Protein AF-A0A5B9D6V1-F1 (afdb_monomer_lite)

Structure (mmCIF, N/CA/C/O backbone):
data_AF-A0A5B9D6V1-F1
#
_entry.id   AF-A0A5B9D6V1-F1
#
loop_
_atom_site.group_PDB
_atom_site.id
_atom_site.type_symbol
_atom_site.label_atom_id
_atom_site.label_alt_id
_atom_site.label_comp_id
_atom_site.label_asym_id
_atom_site.label_entity_id
_atom_site.label_seq_id
_atom_site.pdbx_PDB_ins_code
_atom_site.Cartn_x
_atom_site.Cartn_y
_atom_site.Cartn_z
_atom_site.occupancy
_atom_site.B_iso_or_equiv
_atom_site.auth_seq_id
_atom_site.auth_comp_id
_atom_site.auth_asym_id
_atom_site.auth_atom_id
_atom_site.pdbx_PDB_model_num
ATOM 1 N N . MET A 1 1 ? -38.803 28.429 -15.682 1.00 44.88 1 MET A N 1
ATOM 2 C CA . MET A 1 1 ? -37.805 27.791 -14.798 1.00 44.88 1 MET A CA 1
ATOM 3 C C . MET A 1 1 ? -36.659 28.766 -14.611 1.00 44.88 1 MET A C 1
ATOM 5 O O . MET A 1 1 ? -35.844 28.904 -15.513 1.00 44.88 1 MET A O 1
ATOM 9 N N . SER A 1 2 ? -36.660 29.504 -13.502 1.00 47.84 2 SER A N 1
ATOM 10 C CA . SER A 1 2 ? -35.709 30.592 -13.256 1.00 47.84 2 SER A CA 1
ATOM 11 C C . SER A 1 2 ? -34.898 30.270 -12.010 1.00 47.84 2 SER A C 1
ATOM 13 O O . SER A 1 2 ? -35.456 30.008 -10.954 1.00 47.84 2 SER A O 1
ATOM 15 N N . LEU A 1 3 ? -33.582 30.219 -12.197 1.00 57.44 3 LEU A N 1
ATOM 16 C CA . LEU A 1 3 ? -32.572 29.837 -11.219 1.00 57.44 3 LEU A CA 1
ATOM 17 C C . LEU A 1 3 ? -32.383 30.941 -10.170 1.00 57.44 3 LEU A C 1
ATOM 19 O O . LEU A 1 3 ? -31.865 32.016 -10.486 1.00 57.44 3 LEU A O 1
ATOM 23 N N . ASP A 1 4 ? -32.742 30.643 -8.924 1.00 58.00 4 ASP A N 1
ATOM 24 C CA . ASP A 1 4 ? -32.436 31.437 -7.735 1.00 58.00 4 ASP A CA 1
ATOM 25 C C . ASP A 1 4 ? -30.922 31.643 -7.560 1.00 58.00 4 ASP A C 1
ATOM 27 O O . ASP A 1 4 ? -30.178 30.794 -7.061 1.00 58.00 4 ASP A O 1
ATOM 31 N N . ARG A 1 5 ? -30.445 32.825 -7.964 1.00 55.28 5 ARG A N 1
ATOM 32 C CA . ARG A 1 5 ? -29.114 33.345 -7.630 1.00 55.28 5 ARG A CA 1
ATOM 33 C C . ARG A 1 5 ? -29.144 33.899 -6.205 1.00 55.28 5 ARG A C 1
ATOM 35 O O . ARG A 1 5 ? -29.388 35.085 -6.005 1.00 55.28 5 ARG A O 1
ATOM 42 N N . PHE A 1 6 ? -28.848 33.058 -5.217 1.00 62.09 6 PHE A N 1
ATOM 43 C CA . PHE A 1 6 ? -28.639 33.508 -3.840 1.00 62.09 6 PHE A CA 1
ATOM 44 C C . PHE A 1 6 ? -27.420 34.448 -3.767 1.00 62.09 6 PHE A C 1
ATOM 46 O O . PHE A 1 6 ? -26.265 34.056 -3.965 1.00 62.09 6 PHE A O 1
ATOM 53 N N . THR A 1 7 ? -27.691 35.730 -3.543 1.00 60.28 7 THR A N 1
ATOM 54 C CA . THR A 1 7 ? -26.726 36.833 -3.526 1.00 60.28 7 THR A CA 1
ATOM 55 C C . THR A 1 7 ? -25.922 36.883 -2.222 1.00 60.28 7 THR A C 1
ATOM 57 O O . THR A 1 7 ? -26.484 36.969 -1.134 1.00 60.28 7 THR A O 1
ATOM 60 N N . LYS A 1 8 ? -24.586 36.912 -2.335 1.00 60.38 8 LYS A N 1
ATOM 61 C CA . LYS A 1 8 ? -23.635 37.230 -1.249 1.00 60.38 8 LYS A CA 1
ATOM 62 C C . LYS A 1 8 ? -23.895 38.627 -0.657 1.00 60.38 8 LYS A C 1
ATOM 64 O O . LYS A 1 8 ? -23.890 39.589 -1.427 1.00 60.38 8 LYS A O 1
ATOM 69 N N . PRO A 1 9 ? -23.923 38.806 0.674 1.00 56.56 9 PRO A N 1
ATOM 70 C CA . PRO A 1 9 ? -23.735 40.125 1.262 1.00 56.56 9 PRO A CA 1
ATOM 71 C C . PRO A 1 9 ? -22.239 40.467 1.391 1.00 56.56 9 PRO A C 1
ATOM 73 O O . PRO A 1 9 ? -21.463 39.787 2.063 1.00 56.56 9 PRO A O 1
ATOM 76 N N . LYS A 1 10 ? -21.838 41.557 0.725 1.00 44.97 10 LYS A N 1
ATOM 77 C CA . LYS A 1 10 ? -20.624 42.345 1.003 1.00 44.97 10 LYS A CA 1
ATOM 78 C C . LYS A 1 10 ? -20.918 43.375 2.108 1.00 44.97 10 LYS A C 1
ATOM 80 O O . LYS A 1 10 ? -22.046 43.850 2.204 1.00 44.97 10 LYS A O 1
ATOM 85 N N . LYS A 1 11 ? -19.827 43.858 2.730 1.00 41.69 11 LYS A N 1
ATOM 86 C CA . LYS A 1 11 ? -19.639 45.069 3.576 1.00 41.69 11 LYS A CA 1
ATOM 87 C C . LYS A 1 11 ? -19.613 44.748 5.090 1.00 41.69 11 LYS A C 1
ATOM 89 O O . LYS A 1 11 ? -20.437 43.985 5.557 1.00 41.69 11 LYS A O 1
ATOM 94 N N . LYS A 1 12 ? -18.703 45.279 5.919 1.00 46.84 12 LYS A N 1
ATOM 95 C CA . LYS A 1 12 ? -18.012 46.582 5.888 1.00 46.84 12 LYS A CA 1
ATOM 96 C C . LYS A 1 12 ? -16.575 46.495 6.431 1.00 46.84 12 LYS A C 1
ATOM 98 O O . LYS A 1 12 ? -16.310 45.830 7.423 1.00 46.84 12 LYS A O 1
ATOM 103 N N . VAL A 1 13 ? -15.683 47.229 5.769 1.00 46.41 13 VAL A N 1
ATOM 104 C CA . VAL A 1 13 ? -14.354 47.629 6.245 1.00 46.41 13 VAL A CA 1
ATOM 105 C C . VAL A 1 13 ? -14.532 48.829 7.175 1.00 46.41 13 VAL A C 1
ATOM 107 O O . VAL A 1 13 ? -15.190 49.787 6.778 1.00 46.41 13 VAL A O 1
ATOM 110 N N . SER A 1 14 ? -13.890 48.812 8.343 1.00 44.06 14 SER A N 1
ATOM 111 C CA . SER A 1 14 ? -13.669 50.007 9.165 1.00 44.06 14 SER A CA 1
ATOM 112 C C . SER A 1 14 ? -12.218 50.014 9.653 1.00 44.06 14 SER A C 1
ATOM 114 O O . SER A 1 14 ? -11.841 49.246 10.532 1.00 44.06 14 SER A O 1
ATOM 116 N N . LYS A 1 15 ? -11.392 50.873 9.043 1.00 44.19 15 LYS A N 1
ATOM 117 C CA . LYS A 1 15 ? -10.073 51.290 9.544 1.00 44.19 15 LYS A CA 1
ATOM 118 C C . LYS A 1 15 ? -10.265 52.174 10.783 1.00 44.19 15 LYS A C 1
ATOM 120 O O . LYS A 1 15 ? -11.031 53.129 10.690 1.00 44.19 15 LYS A O 1
ATOM 125 N N . LYS A 1 16 ? -9.479 51.968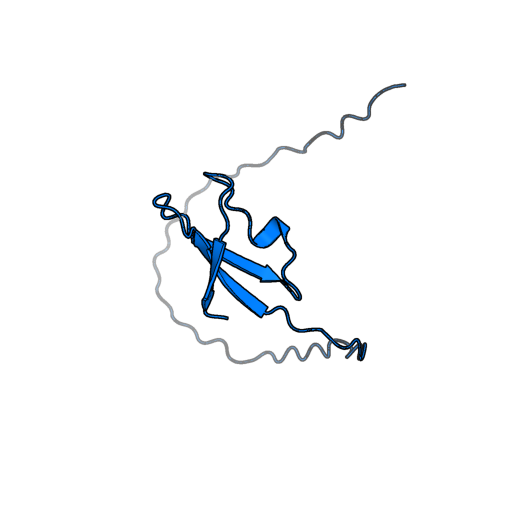 11.846 1.00 41.81 16 LYS A N 1
ATOM 126 C CA . LYS A 1 16 ? -8.686 53.034 12.495 1.00 41.81 16 LYS A CA 1
ATOM 127 C C . LYS A 1 16 ? -7.748 52.467 13.566 1.00 41.81 16 LYS A C 1
ATOM 129 O O . LYS A 1 16 ? -8.127 51.687 14.426 1.00 41.81 16 LYS A O 1
ATOM 134 N N . THR A 1 17 ? -6.505 52.894 13.428 1.00 45.69 17 THR A N 1
ATOM 135 C CA . THR A 1 17 ? -5.346 52.788 14.309 1.00 45.69 17 THR A CA 1
ATOM 136 C C . THR A 1 17 ? -5.5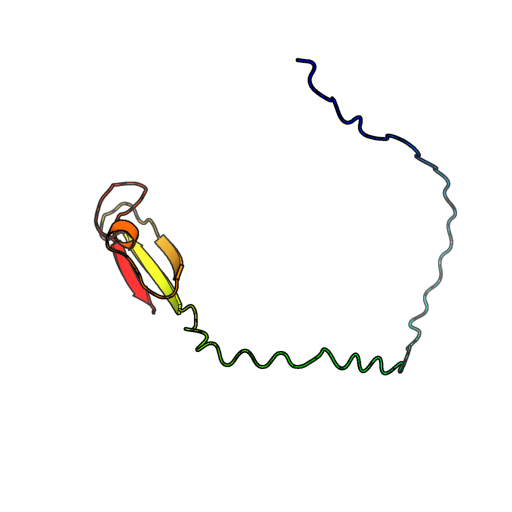69 53.431 15.676 1.00 45.69 17 THR A C 1
ATOM 138 O O . THR A 1 17 ? -5.959 54.596 15.719 1.00 45.69 17 THR A O 1
ATOM 141 N N . THR A 1 18 ? -5.133 52.764 16.746 1.00 46.66 18 THR A N 1
ATOM 142 C CA . THR A 1 18 ? -4.507 53.439 17.894 1.00 46.66 18 THR A CA 1
ATOM 143 C C . THR A 1 18 ? -3.512 52.517 18.594 1.00 46.66 18 THR A C 1
ATOM 145 O O . THR A 1 18 ? -3.752 51.342 18.851 1.00 46.66 18 THR A O 1
ATOM 148 N N . LYS A 1 19 ? -2.347 53.105 18.828 1.00 44.84 19 LYS A N 1
ATOM 149 C CA . LYS A 1 19 ? -1.129 52.607 19.454 1.00 44.84 19 LYS A CA 1
ATOM 150 C C . LYS A 1 19 ? -1.324 52.584 20.972 1.00 44.84 19 LYS A C 1
ATOM 152 O O . LYS A 1 19 ? -1.467 53.660 21.533 1.00 44.84 19 LYS A O 1
ATOM 157 N N . SER A 1 20 ? -1.237 51.417 21.614 1.00 44.28 20 SER A N 1
ATOM 158 C CA . SER A 1 20 ? -0.994 51.321 23.062 1.00 44.28 20 SER A CA 1
ATOM 159 C C . SER A 1 20 ? -0.133 50.105 23.391 1.00 44.28 20 SER A C 1
ATOM 161 O O . SER A 1 20 ? -0.478 48.957 23.130 1.00 44.28 20 SER A O 1
ATOM 163 N N . LYS A 1 21 ? 1.032 50.425 23.938 1.00 44.34 21 LYS A N 1
ATOM 164 C CA . LYS A 1 21 ? 2.083 49.576 24.482 1.00 44.34 21 LYS A CA 1
ATOM 165 C C . LYS A 1 21 ? 1.694 49.251 25.927 1.00 44.34 21 LYS A C 1
ATOM 167 O O . LYS A 1 21 ? 1.612 50.191 26.702 1.00 44.34 21 LYS A O 1
ATOM 172 N N . ALA A 1 22 ? 1.470 47.988 26.287 1.00 42.50 22 ALA A N 1
ATOM 173 C CA . ALA A 1 22 ? 1.572 47.519 27.674 1.00 42.50 22 ALA A CA 1
ATOM 174 C C . ALA A 1 22 ? 1.488 45.987 27.738 1.00 42.50 22 ALA A C 1
ATOM 176 O O . ALA A 1 22 ? 0.478 45.368 27.415 1.00 42.50 22 ALA A O 1
ATOM 177 N N . THR A 1 23 ? 2.605 45.401 28.148 1.00 47.25 23 THR A N 1
ATOM 178 C CA . THR A 1 23 ? 2.707 44.167 28.927 1.00 47.25 23 THR A CA 1
ATOM 179 C C . THR A 1 23 ? 1.593 44.033 29.960 1.00 47.25 23 THR A C 1
ATOM 181 O O . THR A 1 23 ? 1.440 44.946 30.754 1.00 47.25 23 THR A O 1
ATOM 184 N N . GLU A 1 24 ? 0.942 42.870 30.041 1.00 45.56 24 GLU A N 1
ATOM 185 C CA . GLU A 1 24 ? 0.693 42.207 31.327 1.00 45.56 24 GLU A CA 1
ATOM 186 C C . GLU A 1 24 ? 0.227 40.756 31.135 1.00 45.56 24 GLU A C 1
ATOM 188 O O . GLU A 1 24 ? -0.789 40.450 30.512 1.00 45.56 24 GLU A O 1
ATOM 193 N N . LYS A 1 25 ? 1.022 39.834 31.685 1.00 50.31 25 LYS A N 1
ATOM 194 C CA . LYS A 1 25 ? 0.634 38.448 31.935 1.00 50.31 25 LYS A CA 1
ATOM 195 C C . LYS A 1 25 ? -0.363 38.461 33.095 1.00 50.31 25 LYS A C 1
ATOM 197 O O . LYS A 1 25 ? 0.060 38.623 34.234 1.00 50.31 25 LYS A O 1
ATOM 202 N N . ALA A 1 26 ? -1.642 38.209 32.840 1.00 47.22 26 ALA A N 1
ATOM 203 C CA . ALA A 1 26 ? -2.627 38.002 33.900 1.00 47.22 26 ALA A CA 1
ATOM 204 C C . ALA A 1 26 ? -3.267 36.611 33.788 1.00 47.22 26 ALA A C 1
ATOM 206 O O . ALA A 1 26 ? -3.939 36.265 32.818 1.00 47.22 26 ALA A O 1
ATOM 207 N N . LYS A 1 27 ? -2.999 35.792 34.809 1.00 51.47 27 LYS A N 1
ATOM 208 C CA . LYS A 1 27 ? -3.582 34.470 35.057 1.00 51.47 27 LYS A CA 1
ATOM 209 C C . LYS A 1 27 ? -5.104 34.593 35.211 1.00 51.47 27 LYS A C 1
ATOM 211 O O . LYS A 1 27 ? -5.553 35.261 36.133 1.00 51.47 27 LYS A O 1
ATOM 216 N N . ALA A 1 28 ? -5.881 33.848 34.428 1.00 45.78 28 ALA A N 1
ATOM 217 C CA . ALA A 1 28 ? -7.292 33.594 34.726 1.00 45.78 28 ALA A CA 1
ATOM 218 C C . ALA A 1 28 ? -7.477 32.119 35.114 1.00 45.78 28 ALA A C 1
ATOM 220 O O . ALA A 1 28 ? -7.459 31.218 34.276 1.00 45.78 28 ALA A O 1
ATOM 221 N N . LYS A 1 29 ? -7.605 31.869 36.422 1.00 47.41 29 LYS A N 1
ATOM 222 C CA . LYS A 1 29 ? -8.050 30.585 36.976 1.00 47.41 29 LYS A CA 1
ATOM 223 C C . LYS A 1 29 ? -9.582 30.512 36.917 1.00 47.41 29 LYS A C 1
ATOM 225 O O . LYS A 1 29 ? -10.246 31.436 37.360 1.00 47.41 29 LYS A O 1
ATOM 230 N N . LYS A 1 30 ? -10.076 29.337 36.506 1.00 47.69 30 LYS A N 1
ATOM 231 C CA . LYS A 1 30 ? -11.400 28.735 36.768 1.00 47.69 30 LYS A CA 1
ATOM 232 C C . LYS A 1 30 ? -12.652 29.464 36.246 1.00 47.69 30 LYS A C 1
ATOM 234 O O . LYS A 1 30 ? -13.195 30.341 36.899 1.00 47.69 30 LYS A O 1
ATOM 239 N N . SER A 1 31 ? -13.274 28.858 35.236 1.00 43.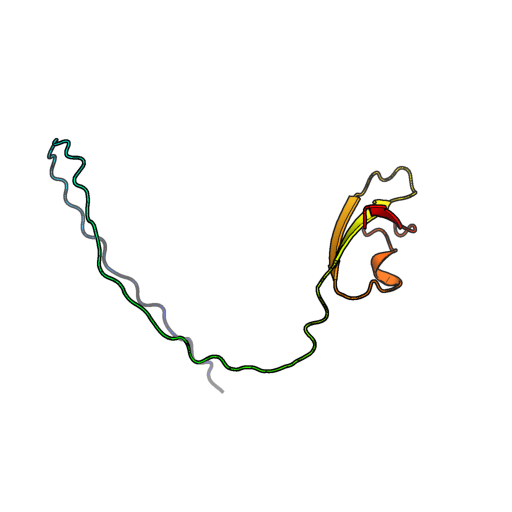84 31 SER A N 1
ATOM 240 C CA . SER A 1 31 ? -14.704 28.540 35.319 1.00 43.84 31 SER A CA 1
ATOM 241 C C . SER A 1 31 ? -14.974 27.164 34.703 1.00 43.84 31 SER A C 1
ATOM 243 O O . SER A 1 31 ? -14.791 26.887 33.518 1.00 43.84 31 SER A O 1
ATOM 245 N N . THR A 1 32 ? -15.334 26.248 35.592 1.00 52.38 32 THR A N 1
ATOM 246 C CA . THR A 1 32 ? -15.624 24.838 35.370 1.00 52.38 32 THR A CA 1
ATOM 247 C C . THR A 1 32 ? -16.910 24.707 34.556 1.00 52.38 32 THR A C 1
ATOM 249 O O . THR A 1 32 ? -17.991 24.532 35.104 1.00 52.38 32 THR A O 1
ATOM 252 N N . SER A 1 33 ? -16.820 24.770 33.232 1.00 49.56 33 SER A N 1
ATOM 253 C CA . SER A 1 33 ? -17.950 24.412 32.371 1.00 49.56 33 SER A CA 1
ATOM 254 C C . SER A 1 33 ? -17.954 22.900 32.155 1.00 49.56 33 SER A C 1
ATOM 256 O O . SER A 1 33 ? -17.553 22.405 31.102 1.00 49.56 33 SER A O 1
ATOM 258 N N . LYS A 1 34 ? -18.401 22.146 33.171 1.00 52.53 34 LYS A N 1
ATOM 259 C CA . LYS A 1 34 ? -18.824 20.746 33.007 1.00 52.53 34 LYS A CA 1
ATOM 260 C C . LYS A 1 34 ? -20.070 20.730 32.114 1.00 52.53 34 LYS A C 1
ATOM 262 O O . LYS A 1 34 ? -21.191 20.589 32.592 1.00 52.53 34 LYS A O 1
ATOM 267 N N . LYS A 1 35 ? -19.886 20.850 30.798 1.00 54.69 35 LYS A N 1
ATOM 268 C CA . LYS A 1 35 ? -20.879 20.352 29.844 1.00 54.69 35 LYS A CA 1
ATOM 269 C C . LYS A 1 35 ? -20.825 18.831 29.939 1.00 54.69 35 LYS A C 1
ATOM 271 O O . LYS A 1 35 ? -19.989 18.205 29.292 1.00 54.69 35 LYS A O 1
ATOM 276 N N . LYS A 1 36 ? -21.698 18.252 30.773 1.00 57.75 36 LYS A N 1
ATOM 277 C CA . LYS A 1 36 ? -22.140 16.860 30.626 1.00 57.75 36 LYS A CA 1
ATOM 278 C C . LYS A 1 36 ? -22.742 16.757 29.226 1.00 57.75 36 LYS A C 1
ATOM 280 O O . LYS A 1 36 ? -23.914 17.057 29.022 1.00 57.75 36 LYS A O 1
ATOM 285 N N . LYS A 1 37 ? -21.903 16.441 28.240 1.00 59.16 37 LYS A N 1
ATOM 286 C CA . LYS A 1 37 ? -22.380 15.952 26.954 1.00 59.16 37 LYS A CA 1
ATOM 287 C C . LYS A 1 37 ? -23.009 14.604 27.263 1.00 59.16 37 LYS A C 1
ATOM 289 O O . LYS A 1 37 ? -22.345 13.736 27.816 1.00 59.16 37 LYS A O 1
ATOM 294 N N . SER A 1 38 ? -24.303 14.520 26.997 1.00 58.34 38 SER A N 1
ATOM 295 C CA . SER A 1 38 ? -25.086 13.296 26.934 1.00 58.34 38 SER A CA 1
ATOM 296 C C . SER A 1 38 ? -24.246 12.174 26.333 1.00 58.34 38 SER A C 1
ATOM 298 O O . SER A 1 38 ? -23.839 12.250 25.171 1.00 58.34 38 SER A O 1
ATOM 300 N N . ASP A 1 39 ? -23.966 11.181 27.166 1.00 54.69 39 ASP A N 1
ATOM 301 C CA . ASP A 1 39 ? -23.305 9.939 26.809 1.00 54.69 39 ASP A CA 1
ATOM 302 C C . ASP A 1 39 ? -24.301 9.127 25.977 1.00 54.69 39 ASP A C 1
ATOM 304 O O . ASP A 1 39 ? -25.108 8.356 26.490 1.00 54.69 39 ASP A O 1
ATOM 308 N N . ILE A 1 40 ? -24.333 9.396 24.672 1.00 61.19 40 ILE A N 1
ATOM 309 C CA . ILE A 1 40 ? -25.006 8.519 23.721 1.00 61.19 40 ILE A CA 1
ATOM 310 C C . ILE A 1 40 ? -24.075 7.315 23.583 1.00 61.19 40 ILE A C 1
ATOM 312 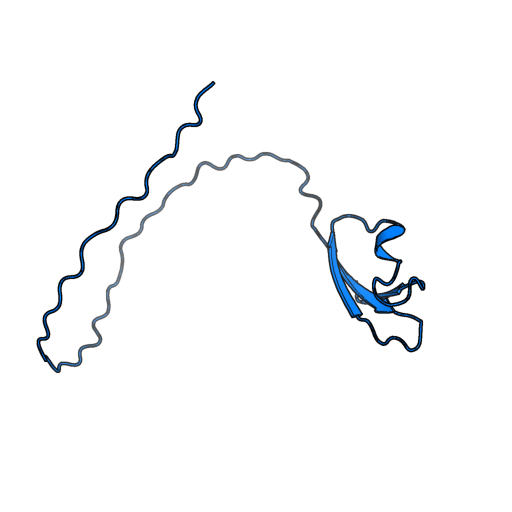O O . ILE A 1 40 ? -23.201 7.287 22.716 1.00 61.19 40 ILE A O 1
ATOM 316 N N . GLN A 1 41 ? -24.234 6.334 24.473 1.00 60.31 41 GLN A N 1
ATOM 317 C CA . GLN A 1 41 ? -23.659 5.000 24.320 1.00 60.31 41 GLN A CA 1
ATOM 318 C C . GLN A 1 41 ? -24.372 4.290 23.172 1.00 60.31 41 GLN A C 1
ATOM 320 O O . GLN A 1 41 ? -25.162 3.368 23.349 1.00 60.31 41 GLN A O 1
ATOM 325 N N . THR A 1 42 ? -24.077 4.708 21.946 1.00 59.00 42 THR A N 1
ATOM 326 C CA . THR A 1 42 ? -24.116 3.760 20.846 1.00 59.00 42 THR A CA 1
ATOM 327 C C . THR A 1 42 ? -22.930 2.836 21.058 1.00 59.00 42 THR A C 1
ATOM 329 O O . THR A 1 42 ? -21.815 3.161 20.655 1.00 59.00 42 THR A O 1
ATOM 332 N N . SER A 1 43 ? -23.169 1.678 21.670 1.00 57.09 43 SER A N 1
ATOM 333 C CA . SER A 1 43 ? -22.307 0.491 21.616 1.00 57.09 43 SER A CA 1
ATOM 334 C C . SER A 1 43 ? -22.267 -0.060 20.183 1.00 57.09 43 SER A C 1
ATOM 336 O O . SER A 1 43 ? -22.520 -1.225 19.895 1.00 57.09 43 SER A O 1
ATOM 338 N N . LYS A 1 44 ? -21.967 0.821 19.230 1.00 60.78 44 LYS A N 1
ATOM 339 C CA . LYS A 1 44 ? -21.590 0.459 17.881 1.00 60.78 44 LYS A CA 1
ATOM 340 C C . LYS A 1 44 ? -20.148 0.025 18.032 1.00 60.78 44 LYS A C 1
ATOM 342 O O . LYS A 1 44 ? -19.322 0.850 18.401 1.00 60.78 44 LYS A O 1
ATOM 347 N N . LEU A 1 45 ? -19.872 -1.256 17.803 1.00 59.62 45 LEU A N 1
ATOM 348 C CA . LEU A 1 45 ? -18.519 -1.777 17.633 1.00 59.62 45 LEU A CA 1
ATOM 349 C C . LEU A 1 45 ? -17.789 -0.864 16.640 1.00 59.62 45 LEU A C 1
ATOM 351 O O . LEU A 1 45 ? -17.939 -0.982 15.419 1.00 59.62 45 LEU A O 1
ATOM 355 N N . GLU A 1 46 ? -17.075 0.129 17.165 1.00 64.12 46 GLU A N 1
ATOM 356 C CA . GLU A 1 46 ? -16.311 1.065 16.369 1.00 64.12 46 GLU A CA 1
ATOM 357 C C . GLU A 1 46 ? -15.103 0.284 15.892 1.00 64.12 46 GLU A C 1
ATOM 359 O O . GLU A 1 46 ? -14.073 0.235 16.551 1.00 64.12 46 GLU A O 1
ATOM 364 N N . LEU A 1 47 ? -15.247 -0.387 14.745 1.00 71.94 47 LEU A N 1
ATOM 365 C CA . LEU A 1 47 ? -14.105 -0.970 14.058 1.00 71.94 47 LEU A CA 1
ATOM 366 C C . LEU A 1 47 ? -13.076 0.148 13.869 1.00 71.94 47 LEU A C 1
ATOM 368 O O . LEU A 1 47 ? -13.289 1.080 13.075 1.00 71.94 47 LEU A O 1
ATOM 372 N N . GLU A 1 48 ? -11.994 0.067 14.636 1.00 83.81 48 GLU A N 1
ATOM 373 C CA . GLU A 1 48 ? -10.949 1.073 14.632 1.00 83.81 48 GLU A CA 1
ATOM 374 C C . GLU A 1 48 ? -10.323 1.150 13.239 1.00 83.81 48 GLU A C 1
ATOM 376 O O . GLU A 1 48 ? -10.069 0.146 12.564 1.00 83.81 48 GLU A O 1
ATOM 381 N N . ARG A 1 49 ? -10.108 2.374 12.754 1.00 87.31 49 ARG A N 1
ATOM 382 C CA . ARG A 1 49 ? -9.450 2.591 11.462 1.00 87.31 49 ARG A CA 1
ATOM 383 C C . ARG A 1 49 ? -7.947 2.405 11.652 1.00 87.31 49 ARG A C 1
ATOM 385 O O . ARG A 1 49 ? -7.319 3.197 12.349 1.00 87.31 49 ARG A O 1
ATOM 392 N N . LYS A 1 50 ? -7.365 1.416 10.975 1.00 90.69 50 LYS A N 1
ATOM 393 C CA . LYS A 1 50 ? -5.919 1.165 10.980 1.00 90.69 50 LYS A CA 1
ATOM 394 C C . LYS A 1 50 ? -5.211 2.049 9.956 1.00 90.69 50 LYS A C 1
ATOM 396 O O . LYS A 1 50 ? -5.803 2.484 8.962 1.00 90.69 50 LYS A O 1
ATOM 401 N N . LYS A 1 51 ? -3.939 2.353 10.216 1.00 93.75 51 LYS A N 1
ATOM 402 C CA . LYS A 1 51 ? -3.099 3.182 9.347 1.00 93.75 51 LYS A CA 1
ATOM 403 C C . LYS A 1 51 ? -2.120 2.286 8.593 1.00 93.75 51 LYS A C 1
ATOM 405 O O . LYS A 1 51 ? -1.140 1.829 9.153 1.00 93.75 51 LYS A O 1
ATOM 410 N N . PHE A 1 52 ? -2.352 2.106 7.302 1.00 93.62 52 PHE A N 1
ATOM 411 C CA . PHE A 1 52 ? -1.520 1.283 6.435 1.00 93.62 52 PHE A CA 1
ATOM 412 C C . PHE A 1 52 ? -0.541 2.145 5.648 1.00 93.62 52 PHE A C 1
ATOM 414 O O . PHE A 1 52 ? -0.945 3.054 4.916 1.00 93.62 52 PHE A O 1
ATOM 421 N N . HIS A 1 53 ? 0.747 1.846 5.762 1.00 94.19 53 HIS A N 1
ATOM 422 C CA . HIS A 1 53 ? 1.788 2.460 4.947 1.00 94.19 53 HIS A CA 1
ATOM 423 C C . HIS A 1 53 ? 2.098 1.562 3.751 1.00 94.19 53 HIS A C 1
ATOM 425 O O . HIS A 1 53 ? 2.617 0.467 3.926 1.00 94.19 53 HIS A O 1
ATOM 431 N N . LEU A 1 54 ? 1.807 2.024 2.537 1.00 93.88 54 LEU A N 1
ATOM 432 C CA . LEU A 1 54 ? 1.984 1.280 1.290 1.00 93.88 54 LEU A CA 1
ATOM 433 C C . LEU A 1 54 ? 3.141 1.860 0.469 1.00 93.88 54 LEU A C 1
ATOM 435 O O . LEU A 1 54 ? 3.241 3.081 0.308 1.00 93.88 54 LEU A O 1
ATOM 439 N N . SER A 1 55 ? 3.970 1.000 -0.119 1.00 93.56 55 SER A N 1
ATOM 440 C CA . SER A 1 55 ? 5.012 1.374 -1.082 1.00 93.56 55 SER A CA 1
ATOM 441 C C . SER A 1 55 ? 4.851 0.640 -2.412 1.00 93.56 55 SER A C 1
ATOM 443 O O . SER A 1 55 ? 4.465 -0.525 -2.478 1.00 93.56 55 SER A O 1
ATOM 445 N N . CYS A 1 56 ? 5.135 1.349 -3.499 1.00 93.81 56 CYS A N 1
ATOM 446 C CA . CYS A 1 56 ? 5.226 0.812 -4.850 1.00 93.81 56 CYS A CA 1
ATOM 447 C C . CYS A 1 56 ? 6.398 -0.168 -4.922 1.00 93.81 56 CYS A C 1
ATOM 449 O O . CYS A 1 56 ? 7.518 0.189 -4.569 1.00 93.81 56 CYS A O 1
ATOM 451 N N . THR A 1 57 ? 6.146 -1.384 -5.406 1.00 88.75 57 THR A N 1
ATOM 452 C CA . THR A 1 57 ? 7.205 -2.389 -5.623 1.00 88.75 57 THR A CA 1
ATOM 453 C C . THR A 1 57 ? 8.083 -2.071 -6.828 1.00 88.75 57 THR A C 1
ATOM 455 O O . THR A 1 57 ? 9.190 -2.580 -6.955 1.00 88.75 57 THR A O 1
ATOM 458 N N . ALA A 1 58 ? 7.586 -1.227 -7.729 1.00 87.50 58 ALA A N 1
ATOM 459 C CA . ALA A 1 58 ? 8.325 -0.791 -8.897 1.00 87.50 58 ALA A CA 1
ATOM 460 C C . ALA A 1 58 ? 9.323 0.322 -8.555 1.00 87.50 58 ALA A C 1
ATOM 462 O O . ALA A 1 58 ? 9.197 1.009 -7.542 1.00 87.50 58 ALA A O 1
ATOM 463 N N . ARG A 1 59 ? 10.218 0.623 -9.505 1.00 86.06 59 ARG A N 1
ATOM 464 C CA . ARG A 1 59 ? 11.152 1.767 -9.459 1.00 86.06 59 ARG A CA 1
ATOM 465 C C . ARG A 1 59 ? 10.473 3.147 -9.366 1.00 86.06 59 ARG A C 1
ATOM 467 O O . ARG A 1 59 ? 11.146 4.164 -9.329 1.00 86.06 59 ARG A O 1
ATOM 474 N N . CYS A 1 60 ? 9.141 3.191 -9.311 1.00 90.38 60 CYS A N 1
ATOM 475 C CA . CYS A 1 60 ? 8.355 4.414 -9.258 1.00 90.38 60 CYS A CA 1
ATOM 476 C C . CYS A 1 60 ? 8.485 5.176 -7.927 1.00 90.38 60 CYS A C 1
ATOM 478 O O . CYS A 1 60 ? 8.116 6.347 -7.854 1.00 90.38 60 CYS A O 1
ATOM 480 N N . GLY A 1 61 ? 8.931 4.502 -6.859 1.00 88.38 61 GLY A N 1
ATOM 481 C CA . GLY A 1 61 ? 9.173 5.114 -5.547 1.00 88.38 61 GLY A CA 1
ATOM 482 C C . GLY A 1 61 ? 7.927 5.672 -4.846 1.00 88.38 61 GLY A C 1
ATOM 483 O O . GLY A 1 61 ? 8.044 6.280 -3.784 1.00 88.38 61 GLY A O 1
ATOM 484 N N . TYR A 1 62 ? 6.729 5.482 -5.409 1.00 93.62 62 TYR A N 1
ATOM 485 C CA . TYR A 1 62 ? 5.493 6.026 -4.857 1.00 93.62 62 TYR A CA 1
ATOM 486 C C . TYR A 1 62 ? 5.163 5.368 -3.517 1.00 93.62 62 TYR A C 1
ATOM 488 O O . TYR A 1 62 ? 5.095 4.143 -3.409 1.00 93.62 62 TYR A O 1
ATOM 496 N N . LYS A 1 63 ? 4.928 6.191 -2.497 1.00 92.62 63 LYS A N 1
ATOM 497 C CA . LYS A 1 63 ? 4.500 5.764 -1.165 1.00 92.62 63 LYS A CA 1
ATOM 498 C C . LYS A 1 63 ? 3.188 6.461 -0.840 1.00 92.62 63 LYS A C 1
ATOM 500 O O . LYS A 1 63 ? 3.021 7.639 -1.154 1.00 92.62 63 LYS A O 1
ATOM 505 N N . ARG A 1 64 ? 2.262 5.751 -0.202 1.00 92.31 64 ARG A N 1
ATOM 506 C CA . ARG A 1 64 ? 1.013 6.333 0.302 1.00 92.31 64 ARG A CA 1
ATOM 507 C C . ARG A 1 64 ? 0.673 5.777 1.667 1.00 92.31 64 ARG A C 1
ATOM 509 O O . ARG A 1 64 ? 1.102 4.690 2.033 1.00 92.31 64 ARG A O 1
ATOM 516 N N . THR A 1 65 ? -0.119 6.531 2.409 1.00 93.88 65 THR A N 1
ATOM 517 C CA . THR A 1 65 ? -0.622 6.108 3.712 1.00 93.88 65 THR A CA 1
ATOM 518 C C . THR A 1 65 ? -2.139 6.140 3.670 1.00 93.88 65 THR A C 1
ATOM 520 O O . THR A 1 65 ? -2.710 7.173 3.325 1.00 93.88 65 THR A O 1
ATOM 523 N N . LEU A 1 66 ? -2.787 5.028 4.002 1.00 92.94 66 LEU A N 1
ATOM 524 C CA . LEU A 1 66 ? -4.242 4.906 4.022 1.00 92.94 66 LEU A CA 1
ATOM 525 C C . LEU A 1 66 ? -4.721 4.691 5.453 1.00 92.94 66 LEU A C 1
ATOM 527 O O . LEU A 1 66 ? -4.165 3.875 6.178 1.00 92.94 66 LEU A O 1
ATOM 531 N N . LYS A 1 67 ? -5.766 5.413 5.858 1.00 92.50 67 LYS A N 1
ATOM 532 C CA . LYS A 1 67 ? -6.486 5.152 7.109 1.00 92.50 67 LYS A CA 1
ATOM 533 C C . LYS A 1 67 ? -7.820 4.503 6.768 1.00 92.50 67 LYS A C 1
ATOM 535 O O . LYS A 1 67 ? -8.778 5.205 6.448 1.00 92.50 67 LYS A O 1
ATOM 540 N N . LYS A 1 68 ? -7.859 3.174 6.784 1.00 91.06 68 LYS A N 1
ATOM 541 C CA . LYS A 1 68 ? -9.030 2.369 6.411 1.00 91.06 68 LYS A CA 1
ATOM 542 C C . LYS A 1 68 ? -9.237 1.254 7.434 1.00 91.06 68 LYS A C 1
ATOM 544 O O . LYS A 1 68 ? -8.341 0.939 8.207 1.00 91.06 68 LYS A O 1
ATOM 549 N N . ARG A 1 69 ? -10.438 0.681 7.468 1.00 89.88 69 ARG A N 1
ATOM 550 C CA . ARG A 1 69 ? -10.718 -0.510 8.289 1.00 89.88 69 ARG A CA 1
ATOM 551 C C . ARG A 1 69 ? -10.161 -1.765 7.620 1.00 89.88 69 ARG A C 1
ATOM 553 O O . ARG A 1 69 ? -9.464 -2.544 8.253 1.00 89.88 69 ARG A O 1
ATOM 560 N N . VAL A 1 70 ? -10.430 -1.891 6.325 1.00 89.56 70 VAL A N 1
ATOM 561 C CA . VAL A 1 70 ? -10.007 -2.995 5.463 1.00 89.56 70 VAL A CA 1
ATOM 562 C C . VAL A 1 70 ? -9.413 -2.389 4.191 1.00 89.56 70 VAL A C 1
ATOM 564 O O . VAL A 1 70 ? -9.900 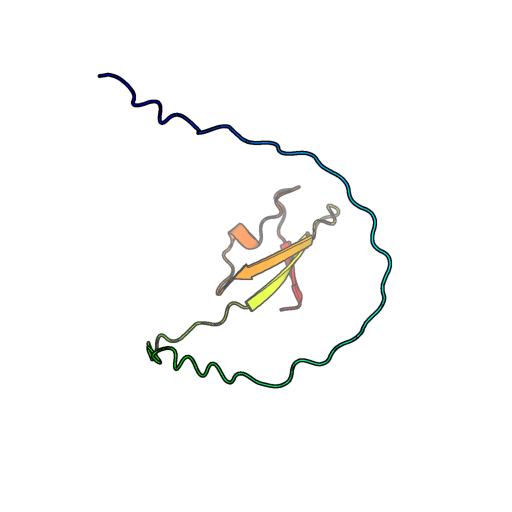-1.358 3.717 1.00 89.56 70 VAL A O 1
ATOM 567 N N . LEU A 1 71 ? -8.331 -2.981 3.689 1.00 91.38 71 LEU A N 1
ATOM 568 C CA . LEU A 1 71 ? -7.754 -2.642 2.387 1.00 91.38 71 LEU A CA 1
ATOM 569 C C . LEU A 1 71 ? -8.461 -3.453 1.303 1.00 91.38 71 LEU A C 1
ATOM 571 O O . LEU A 1 71 ? -8.692 -4.644 1.494 1.00 91.38 71 LEU A O 1
ATOM 575 N N . THR A 1 72 ? -8.778 -2.818 0.179 1.00 92.75 72 THR A N 1
ATOM 576 C CA . THR A 1 72 ? -9.305 -3.505 -1.011 1.00 92.75 72 THR A CA 1
ATOM 577 C C . THR A 1 72 ? -8.191 -3.752 -2.026 1.00 92.75 72 THR A C 1
ATOM 579 O O . THR A 1 72 ? -7.129 -3.132 -1.951 1.00 92.75 72 THR A O 1
ATOM 582 N N . ASP A 1 73 ? -8.417 -4.621 -3.011 1.00 90.56 73 ASP A N 1
ATOM 583 C CA . ASP A 1 73 ? -7.433 -4.914 -4.067 1.00 90.56 73 ASP A CA 1
ATOM 584 C C . ASP A 1 73 ? -6.980 -3.660 -4.836 1.00 90.56 73 ASP A C 1
ATOM 586 O O . ASP A 1 73 ? -5.810 -3.518 -5.198 1.00 90.56 73 ASP A O 1
ATOM 590 N N . GLU A 1 74 ? -7.866 -2.677 -4.990 1.00 91.25 74 GLU A N 1
ATOM 591 C CA . GLU A 1 74 ? -7.561 -1.379 -5.604 1.00 91.25 74 GLU A CA 1
ATOM 592 C C . GLU A 1 74 ? -6.547 -0.554 -4.787 1.00 91.25 74 GLU A C 1
ATOM 594 O O . GLU A 1 74 ? -5.738 0.212 -5.330 1.00 91.25 74 GLU A O 1
ATOM 599 N N . ASP A 1 75 ? -6.528 -0.735 -3.462 1.00 90.69 75 ASP A N 1
ATOM 600 C CA . ASP A 1 75 ? -5.547 -0.110 -2.571 1.00 90.69 75 ASP A CA 1
ATOM 601 C C . ASP A 1 75 ? -4.146 -0.721 -2.712 1.00 90.69 75 ASP A C 1
ATOM 603 O O . ASP A 1 75 ? -3.160 -0.145 -2.230 1.00 90.69 75 ASP A O 1
ATOM 607 N N . PHE A 1 76 ? -4.009 -1.821 -3.445 1.00 92.38 76 PHE A N 1
ATOM 608 C CA . PHE A 1 76 ? -2.714 -2.357 -3.838 1.00 92.38 76 PHE A CA 1
ATOM 609 C C . PHE A 1 76 ? -2.289 -1.894 -5.230 1.00 92.38 76 PHE A C 1
ATOM 611 O O . PHE A 1 76 ? -1.206 -2.259 -5.663 1.00 92.38 76 PHE A O 1
ATOM 618 N N . ILE A 1 77 ? -3.046 -1.040 -5.924 1.00 94.12 77 ILE A N 1
ATOM 619 C CA . ILE A 1 77 ? -2.651 -0.524 -7.243 1.00 94.12 77 ILE A CA 1
ATOM 620 C C . ILE A 1 77 ? -1.991 0.851 -7.107 1.00 94.12 77 ILE A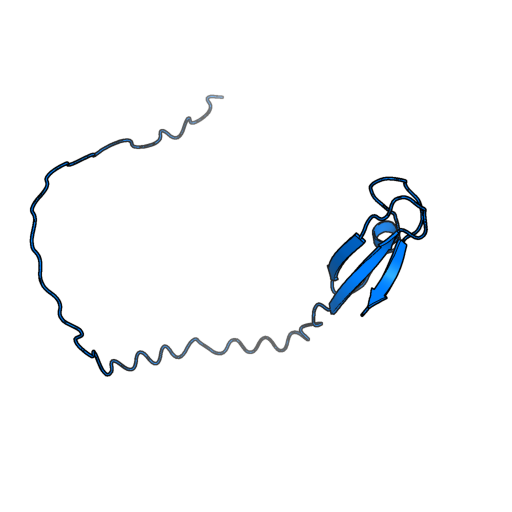 C 1
ATOM 622 O O . ILE A 1 77 ? -2.543 1.794 -6.529 1.00 94.12 77 ILE A O 1
ATOM 626 N N . CYS A 1 78 ? -0.783 0.987 -7.653 1.00 93.69 78 CYS A N 1
ATOM 627 C CA . CYS A 1 78 ? -0.061 2.252 -7.677 1.00 93.69 78 CYS A CA 1
ATOM 628 C C . CYS A 1 78 ? -0.698 3.236 -8.666 1.00 93.69 78 CYS A C 1
ATOM 630 O O . CYS A 1 78 ? -0.760 2.969 -9.862 1.00 93.69 78 CYS A O 1
ATOM 632 N N . ARG A 1 79 ? -1.052 4.437 -8.197 1.00 91.00 79 ARG A N 1
ATOM 633 C CA . ARG A 1 79 ? -1.646 5.492 -9.040 1.00 91.00 79 ARG A CA 1
ATOM 634 C C . ARG A 1 79 ? -0.701 6.089 -10.086 1.00 91.00 79 ARG A C 1
ATOM 636 O O . ARG A 1 79 ? -1.171 6.744 -11.003 1.00 91.00 79 ARG A O 1
ATOM 643 N N . LYS A 1 80 ? 0.615 5.909 -9.936 1.00 92.38 80 LYS A N 1
ATOM 644 C CA . LYS A 1 80 ? 1.600 6.439 -10.893 1.00 92.38 80 LYS A CA 1
ATOM 645 C C . LYS A 1 80 ? 1.909 5.480 -12.036 1.00 92.38 80 LYS A C 1
ATOM 647 O O . LYS A 1 80 ? 2.140 5.927 -13.146 1.00 92.38 80 LYS A O 1
ATOM 652 N N . CYS A 1 81 ? 1.995 4.183 -11.752 1.00 93.00 81 CYS A N 1
ATOM 653 C CA . CYS A 1 81 ? 2.510 3.204 -12.713 1.00 93.00 81 CYS A CA 1
ATOM 654 C C . CYS A 1 81 ? 1.631 1.961 -12.874 1.00 93.00 81 CYS A C 1
ATOM 656 O O . CYS A 1 81 ? 2.051 1.023 -13.542 1.00 93.00 81 CYS A O 1
ATOM 658 N N . GLY A 1 82 ? 0.477 1.891 -12.203 1.00 91.56 82 GLY A N 1
ATOM 659 C CA . GLY A 1 82 ? -0.444 0.750 -12.264 1.00 91.56 82 GLY A CA 1
ATOM 660 C C . GLY A 1 82 ? 0.071 -0.547 -11.627 1.00 91.56 82 GLY A C 1
ATOM 661 O O . GLY A 1 82 ? -0.667 -1.518 -11.524 1.00 91.56 82 GLY A O 1
ATOM 662 N N . LYS A 1 83 ? 1.329 -0.595 -11.169 1.00 93.44 83 LYS A N 1
ATOM 663 C CA . LYS A 1 83 ? 1.925 -1.796 -10.561 1.00 93.44 83 LYS A CA 1
ATOM 664 C C . LYS A 1 83 ? 1.465 -2.004 -9.119 1.00 93.44 83 LYS A C 1
ATOM 666 O O . LYS A 1 83 ? 1.059 -1.060 -8.438 1.00 93.44 83 LYS A O 1
ATOM 671 N N . LYS A 1 84 ? 1.603 -3.242 -8.634 1.00 92.62 84 LYS A N 1
ATOM 672 C CA . LYS A 1 84 ? 1.224 -3.620 -7.268 1.00 92.62 84 LYS A CA 1
ATOM 673 C C . LYS A 1 84 ? 2.065 -2.890 -6.206 1.00 92.62 84 LYS A C 1
ATOM 675 O O . LYS A 1 84 ? 3.285 -2.740 -6.332 1.00 92.62 84 LYS A O 1
ATOM 680 N N . MET A 1 85 ? 1.410 -2.450 -5.142 1.00 93.75 85 MET A N 1
ATOM 681 C CA . MET A 1 85 ? 1.984 -1.891 -3.924 1.00 93.75 85 MET A CA 1
ATOM 682 C C . MET A 1 85 ? 2.020 -2.966 -2.834 1.00 93.75 85 MET A C 1
ATOM 684 O O . MET A 1 85 ? 1.271 -3.936 -2.890 1.00 93.75 85 MET A O 1
ATOM 688 N N . LYS A 1 86 ? 2.891 -2.797 -1.841 1.00 92.62 86 LYS A N 1
ATOM 689 C CA . LYS A 1 86 ? 2.997 -3.662 -0.657 1.00 92.62 86 LYS A CA 1
ATOM 690 C C . LYS A 1 86 ? 2.881 -2.825 0.608 1.00 92.62 86 LYS A C 1
ATOM 692 O O . LYS A 1 86 ? 3.256 -1.652 0.608 1.00 92.62 86 LYS A O 1
ATOM 697 N N . ILE A 1 87 ? 2.371 -3.420 1.681 1.00 93.25 87 ILE A N 1
ATOM 698 C CA . ILE A 1 87 ? 2.336 -2.782 2.998 1.00 93.25 87 ILE A CA 1
ATOM 699 C C . ILE A 1 87 ? 3.741 -2.871 3.598 1.00 93.25 87 ILE A C 1
ATOM 701 O O . ILE A 1 87 ? 4.342 -3.938 3.624 1.00 93.25 87 ILE A O 1
ATOM 705 N N . VAL A 1 88 ? 4.274 -1.736 4.041 1.00 90.06 88 VAL A N 1
ATOM 706 C CA . VAL A 1 88 ? 5.603 -1.618 4.658 1.00 90.06 88 VAL A CA 1
ATOM 707 C C . VAL A 1 88 ? 5.497 -1.610 6.179 1.00 90.06 88 VAL A C 1
ATOM 709 O O . VAL A 1 88 ? 6.354 -2.167 6.853 1.00 90.06 88 VAL A O 1
ATOM 712 N N . LYS A 1 89 ? 4.462 -0.956 6.719 1.00 77.75 89 LYS A N 1
ATOM 713 C CA . LYS A 1 89 ? 4.150 -0.899 8.154 1.00 77.75 89 LYS A CA 1
ATOM 714 C C . LYS A 1 89 ? 2.631 -0.856 8.333 1.00 77.75 89 LYS A C 1
ATOM 716 O O . LYS A 1 89 ? 1.962 -0.134 7.583 1.00 77.75 89 LYS A O 1
ATOM 721 N N . SER A 1 90 ? 2.130 -1.622 9.298 1.00 61.78 90 SER A N 1
ATOM 722 C CA . SER A 1 90 ? 0.706 -1.759 9.640 1.00 61.78 90 SER A CA 1
ATOM 723 C C . SER A 1 90 ? 0.467 -1.346 11.081 1.00 61.78 90 SER A C 1
ATOM 725 O O . SER A 1 90 ? 1.405 -1.556 11.880 1.00 61.78 90 SER A O 1
#

Secondary structure (DSSP, 8-state):
------PPPP-------------------------------------PPEEEEEEESSTT--EEEEEESS--GGGGB-TTT-PBEEEEE-

Organism: NCBI:txid2594042

Foldseek 3Di:
DDDDPPDDDDDDDDDDDDDDDDDDDDDDDDDDPPPPDPPPPPVPVPLAFDKWWKAFPDPPRDIDIDRGSDDDQVNQADPPPRGGIDTPDD

Sequence (90 aa):
MSLDRFTKPKKKVSKKTTKSKATEKAKAKKSTSKKKKSDIQTSKLELERKKFHLSCTARCGYKRTLKKRVLTDEDFICRKCGKKMKIVKS

Radius of gyration: 27.04 Å; chains: 1; bounding box: 49×58×52 Å

pLDDT: mean 70.39, std 20.34, range [41.69, 94.19]